Protein AF-A0A8S9LG56-F1 (afdb_monomer)

Foldseek 3Di:
DVVVVVVVVVVVVVVVVCVVVVVVVVQVVQFKDFAAAQKWWFKQFPVPGTDPDIHHGGIDGDRRVGIDIDIGGQDWDWDKDWDWDQDPVRDTDIDIDIDTDGDDD

Secondary structure (DSSP, 8-state):
-HHHHHHHHHHHHHHHHHHHHHHHHHHHHHHEEEE-TTEEEEEEETTTEE-SSPB-SEEEE--TTTEEEEEEE-S-EEEEEEEEEE-TTS-EEEEEEEEEE----

pLDDT: mean 88.68, std 7.64, range [53.16, 96.25]

Radius of gyration: 27.91 Å; Cα contacts (8 Å, |Δi|>4): 143; chains: 1; bounding box: 70×27×80 Å

Mean predicted aligned error: 8.51 Å

Sequence (105 aa):
MGSQQAAVSFLSNLAKAAFGLGTAATVLNTSLYTVDGGERAVIFDRFRGVMEQTVGEGTHFLIPILQKPHIFDIRTKPHTFSSISGTKDLQMVNLTLRVLSRPEV

Nearest PDB structures (foldseek):
  8rrh-assembly1_E  TM=9.143E-01  e=6.413E-09  Homo sapiens
  8rrh-assembly1_J  TM=8.865E-01  e=1.787E-07  Homo sapiens
  3poc-assembly1_B  TM=4.353E-01  e=9.715E-01  Blautia obeum ATCC 29174

Structure (mmCIF, N/CA/C/O backbone):
data_AF-A0A8S9LG56-F1
#
_entry.id   AF-A0A8S9LG56-F1
#
loop_
_atom_site.group_PDB
_atom_site.id
_atom_site.type_symbol
_atom_site.label_atom_id
_atom_site.label_alt_id
_atom_site.label_comp_id
_atom_site.label_asym_id
_atom_site.label_entity_id
_atom_site.label_seq_id
_atom_site.pdbx_PDB_ins_code
_atom_site.Cartn_x
_atom_site.Cartn_y
_atom_site.Cartn_z
_atom_site.occupancy
_atom_site.B_iso_or_equiv
_atom_site.auth_seq_id
_atom_site.auth_comp_id
_atom_site.auth_asym_id
_atom_site.auth_atom_id
_atom_site.pdbx_PDB_model_num
ATOM 1 N N . MET A 1 1 ? 40.186 17.722 -43.327 1.00 53.16 1 MET A N 1
ATOM 2 C CA . MET A 1 1 ? 38.732 17.947 -43.140 1.00 53.16 1 MET A CA 1
ATOM 3 C C . MET A 1 1 ? 37.928 16.656 -42.931 1.00 53.16 1 MET A C 1
ATOM 5 O O . MET A 1 1 ? 37.001 16.704 -42.143 1.00 53.16 1 MET A O 1
ATOM 9 N N . GLY A 1 2 ? 38.292 15.496 -43.503 1.00 61.00 2 GLY A N 1
ATOM 10 C CA . GLY A 1 2 ? 37.499 14.254 -43.362 1.00 61.00 2 GLY A CA 1
ATOM 11 C C . GLY A 1 2 ? 37.473 13.560 -41.983 1.00 61.00 2 GLY A C 1
ATOM 12 O O . GLY A 1 2 ? 36.510 12.861 -41.683 1.00 61.00 2 GLY A O 1
ATOM 13 N N . SER A 1 3 ? 38.469 13.768 -41.111 1.00 62.03 3 SER A N 1
ATOM 14 C CA . SER A 1 3 ? 38.502 13.138 -39.773 1.00 62.03 3 SER A CA 1
ATOM 15 C C . SER A 1 3 ? 37.464 13.714 -38.803 1.00 62.03 3 SER A C 1
ATOM 17 O O . SER A 1 3 ? 36.910 12.984 -37.985 1.00 62.03 3 SER A O 1
ATOM 19 N N . GLN A 1 4 ? 37.152 15.008 -38.923 1.00 62.94 4 GLN A N 1
ATOM 20 C CA . GLN A 1 4 ? 36.179 15.673 -38.054 1.00 62.94 4 GLN A CA 1
ATOM 21 C C . GLN A 1 4 ? 34.736 15.260 -38.3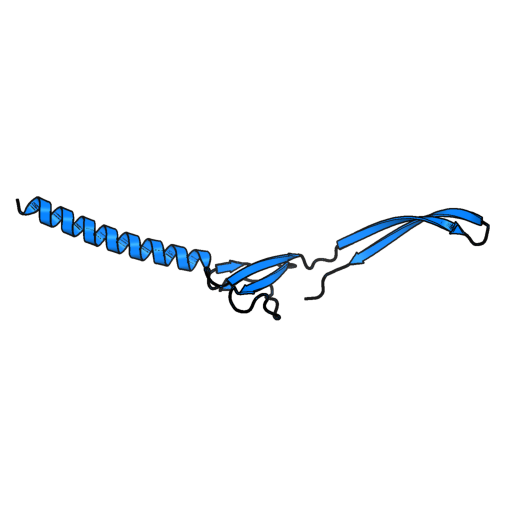92 1.00 62.94 4 GLN A C 1
ATOM 23 O O . GLN A 1 4 ? 33.949 15.011 -37.488 1.00 62.94 4 GLN A O 1
ATOM 28 N N . GLN A 1 5 ? 34.395 15.072 -39.672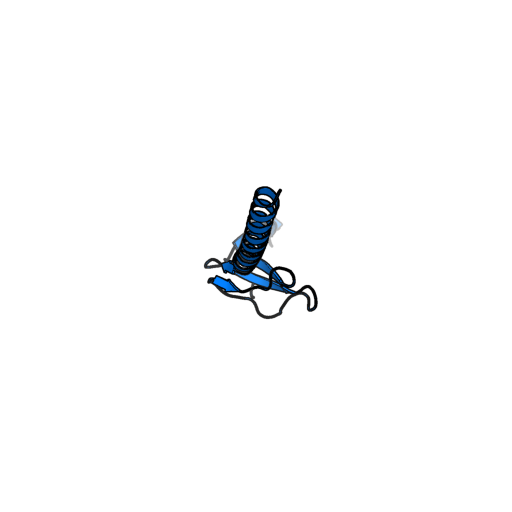 1.00 66.19 5 GLN A N 1
ATOM 29 C CA . GLN A 1 5 ? 33.069 14.575 -40.077 1.00 66.19 5 GLN A CA 1
ATOM 30 C C . GLN A 1 5 ? 32.811 13.115 -39.675 1.00 66.19 5 GLN A C 1
ATOM 32 O O . GLN A 1 5 ? 31.688 12.783 -39.287 1.00 66.19 5 GLN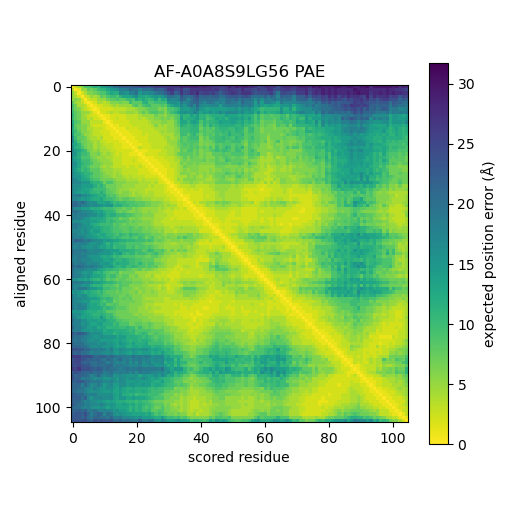 A O 1
ATOM 37 N N . ALA A 1 6 ? 33.832 12.253 -39.710 1.00 72.88 6 ALA A N 1
ATOM 38 C CA . ALA A 1 6 ? 33.717 10.870 -39.244 1.00 72.88 6 ALA A CA 1
ATOM 39 C C . ALA A 1 6 ? 33.492 10.797 -37.722 1.00 72.88 6 ALA A C 1
ATOM 41 O O . ALA A 1 6 ? 32.605 10.076 -37.266 1.00 72.88 6 ALA A O 1
ATOM 42 N N . ALA A 1 7 ? 34.222 11.606 -36.945 1.00 76.56 7 ALA A N 1
ATOM 43 C CA . ALA A 1 7 ? 34.042 11.704 -35.496 1.00 76.56 7 ALA A CA 1
ATOM 44 C C . ALA A 1 7 ? 32.650 12.239 -35.114 1.00 76.56 7 ALA A C 1
ATOM 46 O O . ALA A 1 7 ? 31.996 11.691 -34.229 1.00 76.56 7 ALA A O 1
ATOM 47 N N . VAL A 1 8 ? 32.154 13.259 -35.823 1.00 80.81 8 VAL A N 1
ATOM 48 C CA . VAL A 1 8 ? 30.814 13.831 -35.602 1.00 80.81 8 VAL A CA 1
ATOM 49 C C . VAL A 1 8 ? 29.707 12.830 -35.953 1.00 80.81 8 VAL A C 1
ATOM 51 O O . VAL A 1 8 ? 28.719 12.721 -35.228 1.00 80.81 8 VAL A O 1
ATOM 54 N N . SER A 1 9 ? 29.879 12.050 -37.022 1.00 80.88 9 SER A N 1
ATOM 55 C CA . SER A 1 9 ? 28.907 11.025 -37.431 1.00 80.88 9 SER A CA 1
ATOM 56 C C . SER A 1 9 ? 28.874 9.841 -36.458 1.00 80.88 9 SER A C 1
ATOM 58 O O . SER A 1 9 ? 27.798 9.347 -36.119 1.00 80.88 9 SER A O 1
ATOM 60 N N . PHE A 1 10 ? 30.039 9.426 -35.950 1.00 85.62 10 PHE A N 1
ATOM 61 C CA . PHE A 1 10 ? 30.148 8.407 -34.906 1.00 85.62 10 PHE A CA 1
ATOM 62 C C . PHE A 1 10 ? 29.485 8.863 -33.601 1.00 85.62 10 PHE A C 1
ATOM 64 O O . PHE A 1 10 ? 28.661 8.139 -33.045 1.00 85.62 10 PHE A O 1
ATOM 71 N N . LEU A 1 11 ? 29.764 10.094 -33.160 1.00 88.00 11 LEU A N 1
ATOM 72 C CA . LEU A 1 11 ? 29.119 10.691 -31.989 1.00 88.00 11 LEU A CA 1
ATOM 73 C C . LEU A 1 11 ? 27.602 10.826 -32.170 1.00 88.00 11 LEU A C 1
ATOM 75 O O . LEU A 1 11 ? 26.860 10.543 -31.237 1.00 88.00 11 LEU A O 1
ATOM 79 N N . SER A 1 12 ? 27.121 11.200 -33.360 1.00 89.56 12 SER A N 1
ATOM 80 C CA . SER A 1 12 ? 25.682 11.296 -33.641 1.00 89.56 12 SER A CA 1
ATOM 81 C C . SER A 1 12 ? 24.983 9.934 -33.574 1.00 89.56 12 SER A C 1
ATOM 83 O O . SER A 1 12 ? 23.911 9.819 -32.981 1.00 89.56 12 SER A O 1
ATOM 85 N N . ASN A 1 13 ? 25.592 8.884 -34.129 1.00 89.38 13 ASN A N 1
ATOM 86 C CA . ASN A 1 13 ? 25.039 7.530 -34.064 1.00 89.38 13 ASN A CA 1
ATOM 87 C C . ASN A 1 13 ? 25.079 6.962 -32.640 1.00 89.38 13 ASN A C 1
ATOM 89 O O . ASN A 1 13 ? 24.104 6.352 -32.204 1.00 89.38 13 ASN A O 1
ATOM 93 N N . LEU A 1 14 ? 26.156 7.222 -31.894 1.00 90.62 14 LEU A N 1
ATOM 94 C CA . LEU A 1 14 ? 26.255 6.859 -30.482 1.00 90.62 14 LEU A CA 1
ATOM 95 C C . LEU A 1 14 ? 25.216 7.607 -29.637 1.00 90.62 14 LEU A C 1
ATOM 97 O O . LEU A 1 14 ? 24.564 6.994 -28.801 1.00 90.62 14 LEU A O 1
ATOM 101 N N . ALA A 1 15 ? 25.001 8.899 -29.894 1.00 89.75 15 ALA A N 1
ATOM 102 C CA . ALA A 1 15 ? 23.978 9.694 -29.221 1.00 89.75 15 ALA A CA 1
ATOM 103 C C . ALA A 1 15 ? 22.563 9.173 -29.514 1.00 89.75 15 ALA A C 1
ATOM 105 O O . ALA A 1 15 ? 21.757 9.047 -28.596 1.00 89.75 15 ALA A O 1
ATOM 106 N N . LYS A 1 16 ? 22.263 8.805 -30.767 1.00 90.31 16 LYS A N 1
ATOM 107 C CA . LYS A 1 16 ? 20.981 8.181 -31.138 1.00 90.31 16 LYS A CA 1
ATOM 108 C C . LYS A 1 16 ? 20.783 6.829 -30.452 1.00 90.31 16 LYS A C 1
ATOM 110 O O . LYS A 1 16 ? 19.699 6.570 -29.936 1.00 90.31 16 LYS A O 1
ATOM 115 N N . ALA A 1 17 ? 21.819 5.991 -30.412 1.00 92.00 17 ALA A N 1
ATOM 116 C CA . ALA A 1 17 ? 21.770 4.701 -29.730 1.00 92.00 17 ALA A CA 1
ATOM 117 C C . ALA A 1 17 ? 21.580 4.866 -28.213 1.00 92.00 17 ALA A C 1
ATOM 119 O O . ALA A 1 17 ? 20.716 4.219 -27.626 1.00 92.00 17 ALA A O 1
ATOM 120 N N . ALA A 1 18 ? 22.327 5.782 -27.590 1.00 91.81 18 ALA A N 1
ATOM 121 C CA . ALA A 1 18 ? 22.210 6.095 -26.170 1.00 91.81 18 ALA A CA 1
ATOM 122 C C . ALA A 1 18 ? 20.823 6.652 -25.822 1.00 91.81 18 ALA A C 1
ATOM 124 O O . ALA A 1 18 ? 20.233 6.253 -24.822 1.00 91.81 18 ALA A O 1
ATOM 125 N N . PHE A 1 19 ? 20.265 7.520 -26.669 1.00 93.19 19 PHE A N 1
ATOM 126 C CA . PHE A 1 19 ? 18.919 8.055 -26.485 1.00 93.19 19 PHE A CA 1
ATOM 127 C C . PHE A 1 19 ? 17.839 6.973 -26.637 1.00 93.19 19 PHE A C 1
ATOM 129 O O . PHE A 1 19 ? 16.929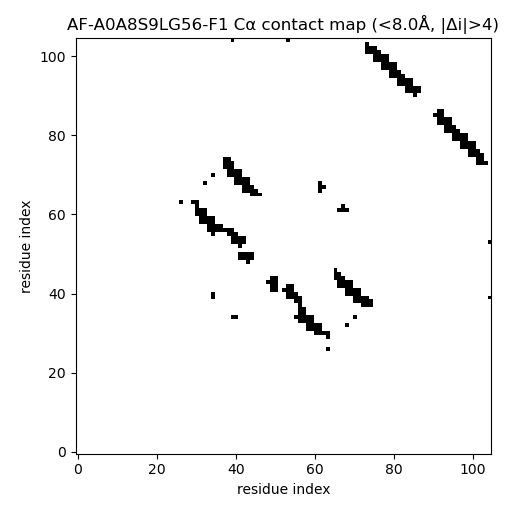 6.885 -25.813 1.00 93.19 19 PHE A O 1
ATOM 136 N N . GLY A 1 20 ? 17.952 6.106 -27.648 1.00 92.88 20 GLY A N 1
ATOM 137 C CA . GLY A 1 20 ? 17.032 4.981 -27.842 1.00 92.88 20 GLY A CA 1
ATOM 138 C C . GLY A 1 20 ? 17.051 3.996 -26.669 1.00 92.88 20 GLY A C 1
ATOM 139 O O . GLY A 1 20 ? 16.002 3.609 -26.162 1.00 92.88 20 GLY A O 1
ATOM 140 N N . LEU A 1 21 ? 18.241 3.646 -26.176 1.00 92.44 21 LEU A N 1
ATOM 141 C CA . LEU A 1 21 ? 18.385 2.772 -25.010 1.00 92.44 21 LEU A CA 1
ATOM 142 C C . LEU A 1 21 ? 17.900 3.439 -23.719 1.00 92.44 21 LEU A C 1
ATOM 144 O O . LEU A 1 21 ? 17.203 2.805 -22.932 1.00 92.44 21 LEU A O 1
ATOM 148 N N . GLY A 1 22 ? 18.220 4.719 -23.513 1.00 91.81 22 GLY A N 1
ATOM 149 C CA . GLY A 1 22 ? 17.793 5.471 -22.333 1.00 91.81 22 GLY A CA 1
ATOM 150 C C . GLY A 1 22 ? 16.273 5.615 -22.248 1.00 91.81 22 GLY A C 1
ATOM 151 O O . GLY A 1 22 ? 15.681 5.382 -21.193 1.00 91.81 22 GLY A O 1
ATOM 152 N N . THR A 1 23 ? 15.620 5.932 -23.369 1.00 90.00 23 THR A N 1
ATOM 153 C CA . THR A 1 23 ? 14.153 6.026 -23.437 1.00 90.00 23 THR A CA 1
ATOM 154 C C . THR A 1 23 ? 13.485 4.673 -23.199 1.00 90.00 23 THR A C 1
ATOM 156 O O . THR A 1 23 ? 12.590 4.588 -22.359 1.00 90.00 23 THR A O 1
ATOM 159 N N . ALA A 1 24 ? 13.955 3.602 -23.844 1.00 87.38 24 ALA A N 1
ATOM 160 C CA . ALA A 1 24 ? 13.423 2.257 -23.632 1.00 87.38 24 ALA A CA 1
ATOM 161 C C . ALA A 1 24 ? 13.578 1.791 -22.173 1.00 87.38 24 ALA A C 1
ATOM 163 O O . ALA A 1 24 ? 12.611 1.325 -21.570 1.00 87.38 24 ALA A O 1
ATOM 164 N N . ALA A 1 25 ? 14.757 1.981 -21.572 1.00 88.12 25 ALA A N 1
ATOM 165 C CA . ALA A 1 25 ? 15.006 1.623 -20.176 1.00 88.12 25 ALA A CA 1
ATOM 166 C C . ALA A 1 25 ? 14.084 2.382 -19.206 1.00 88.12 25 ALA A C 1
ATOM 168 O O . ALA A 1 25 ? 13.564 1.800 -18.256 1.00 88.12 25 ALA A O 1
ATOM 169 N N . THR A 1 26 ? 13.827 3.664 -19.477 1.00 86.62 26 THR A N 1
ATOM 170 C CA . THR A 1 26 ? 12.946 4.497 -18.645 1.00 86.62 26 THR A CA 1
ATOM 171 C C . THR A 1 26 ? 11.490 4.033 -18.733 1.00 86.62 26 THR A C 1
ATOM 173 O O . THR A 1 26 ? 10.799 3.944 -17.718 1.00 86.62 26 THR A O 1
ATOM 176 N N . VAL A 1 27 ? 11.015 3.683 -19.931 1.00 87.75 27 VAL A N 1
ATOM 177 C CA . VAL A 1 27 ? 9.648 3.171 -20.131 1.00 87.75 27 VAL A CA 1
ATOM 178 C C . VAL A 1 27 ? 9.461 1.813 -19.449 1.00 87.75 27 VAL A C 1
ATOM 180 O O . VAL A 1 27 ? 8.442 1.583 -18.798 1.00 87.75 27 VAL A O 1
ATOM 183 N N . LEU A 1 28 ? 10.452 0.924 -19.532 1.00 87.12 28 LEU A N 1
ATOM 184 C CA . LEU A 1 28 ? 10.407 -0.370 -18.845 1.00 87.12 28 LEU A CA 1
ATOM 185 C C . LEU A 1 28 ? 10.431 -0.221 -17.320 1.00 87.12 28 LEU A C 1
ATOM 187 O O . LEU A 1 28 ? 9.702 -0.916 -16.623 1.00 87.12 28 LEU A O 1
ATOM 191 N N . ASN A 1 29 ? 11.226 0.708 -16.790 1.00 84.94 29 ASN A N 1
ATOM 192 C CA . ASN A 1 29 ? 11.282 0.928 -15.348 1.00 84.94 29 ASN A CA 1
ATOM 193 C C . ASN A 1 29 ? 9.978 1.526 -14.797 1.00 84.94 29 ASN A C 1
ATOM 195 O O . ASN A 1 29 ? 9.490 1.089 -13.763 1.00 84.94 29 ASN A O 1
ATOM 199 N N . THR A 1 30 ? 9.385 2.481 -15.513 1.00 85.75 30 THR A N 1
ATOM 200 C CA . THR A 1 30 ? 8.153 3.162 -15.076 1.00 85.75 30 THR A CA 1
ATOM 201 C C . THR A 1 30 ? 6.882 2.336 -15.269 1.00 85.75 30 THR A C 1
ATOM 203 O O . THR A 1 30 ? 5.845 2.673 -14.703 1.00 85.75 30 THR A O 1
ATOM 206 N N . SER A 1 31 ? 6.944 1.266 -16.062 1.00 87.31 31 SER A N 1
ATOM 207 C CA . SER A 1 31 ? 5.808 0.371 -16.300 1.00 87.31 31 SER A CA 1
ATOM 208 C C . SER A 1 31 ? 5.683 -0.752 -15.273 1.00 87.31 31 SER A C 1
ATOM 210 O O . SER A 1 31 ? 4.638 -1.393 -15.210 1.00 87.31 31 SER A O 1
ATOM 212 N N . LEU A 1 32 ? 6.699 -0.980 -14.441 1.00 89.94 32 LEU A N 1
ATOM 213 C CA . LEU A 1 32 ? 6.657 -1.987 -13.385 1.00 89.94 32 LEU A CA 1
A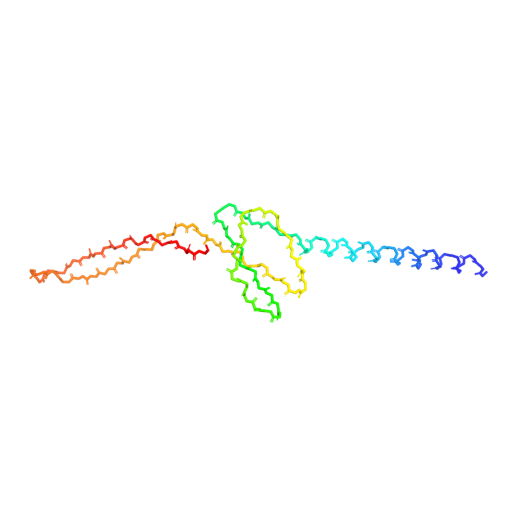TOM 214 C C . LEU A 1 32 ? 6.334 -1.343 -12.039 1.00 89.94 32 LEU A C 1
ATOM 216 O O . LEU A 1 32 ? 6.955 -0.363 -11.634 1.00 89.94 32 LEU A O 1
ATOM 220 N N . TYR A 1 33 ? 5.382 -1.935 -11.324 1.00 89.88 33 TYR A N 1
ATOM 221 C CA . TYR A 1 33 ? 5.070 -1.583 -9.944 1.00 89.88 33 TYR A CA 1
ATOM 222 C C . TYR A 1 33 ? 4.826 -2.848 -9.130 1.00 89.88 33 TYR A C 1
ATOM 224 O O . TYR A 1 33 ? 4.381 -3.863 -9.662 1.00 89.88 33 TYR A O 1
ATOM 232 N N . THR A 1 34 ? 5.109 -2.785 -7.836 1.00 90.25 34 THR A N 1
ATOM 233 C CA . THR A 1 34 ? 4.892 -3.900 -6.913 1.00 90.25 34 THR A CA 1
ATOM 234 C C . THR A 1 34 ? 3.850 -3.498 -5.885 1.00 90.25 34 THR A C 1
ATOM 236 O O . THR A 1 34 ? 3.832 -2.354 -5.433 1.00 90.25 34 THR A O 1
ATOM 239 N N . VAL A 1 35 ? 2.964 -4.435 -5.563 1.00 92.94 35 VAL A N 1
ATOM 240 C CA . VAL A 1 35 ? 1.968 -4.313 -4.500 1.00 92.94 35 VAL A CA 1
ATOM 241 C C . VAL A 1 35 ? 2.384 -5.239 -3.371 1.00 92.94 35 VAL A C 1
ATOM 243 O O . VAL A 1 35 ? 2.548 -6.444 -3.591 1.00 92.94 35 VAL A O 1
ATOM 246 N N . ASP A 1 36 ? 2.565 -4.673 -2.184 1.00 91.88 36 ASP A N 1
ATOM 247 C CA . ASP A 1 36 ? 2.982 -5.427 -1.012 1.00 91.88 36 ASP A CA 1
ATOM 248 C C . ASP A 1 36 ? 1.815 -6.214 -0.398 1.00 91.88 36 ASP A C 1
ATOM 250 O O . ASP A 1 36 ? 0.632 -5.905 -0.575 1.00 91.88 36 ASP A O 1
ATOM 254 N N . GLY A 1 37 ? 2.153 -7.258 0.359 1.00 89.31 37 GLY A N 1
ATOM 255 C CA . GLY A 1 37 ? 1.170 -8.079 1.060 1.00 89.31 37 GLY A CA 1
ATOM 256 C C . GLY A 1 37 ? 0.366 -7.264 2.081 1.00 89.31 37 GLY A C 1
ATOM 257 O O . GLY A 1 37 ? 0.914 -6.576 2.951 1.00 89.31 37 GLY A O 1
ATOM 258 N N . GLY A 1 38 ? -0.961 -7.367 2.006 1.00 88.69 38 GLY A N 1
ATOM 259 C CA . GLY A 1 38 ? -1.882 -6.574 2.827 1.00 88.69 38 GLY A CA 1
ATOM 260 C C . GLY A 1 38 ? -2.189 -5.185 2.263 1.00 88.69 38 GLY A C 1
ATOM 261 O O . GLY A 1 38 ? -2.856 -4.401 2.937 1.00 88.69 38 GLY A O 1
ATOM 262 N N . GLU A 1 39 ? -1.755 -4.898 1.039 1.00 91.94 39 GLU A N 1
ATOM 263 C CA . GLU A 1 39 ? -2.176 -3.742 0.257 1.00 91.94 39 GLU A CA 1
ATOM 264 C C . GLU A 1 39 ? -2.913 -4.197 -1.010 1.00 91.94 39 GLU A C 1
ATOM 266 O O . GLU A 1 39 ? -2.815 -5.347 -1.442 1.00 91.94 39 GLU A O 1
ATOM 271 N N . ARG A 1 40 ? -3.686 -3.292 -1.608 1.00 91.31 40 ARG A N 1
ATOM 272 C CA . ARG A 1 40 ? -4.243 -3.462 -2.951 1.00 91.31 40 ARG A CA 1
ATOM 273 C C . ARG A 1 40 ? -4.039 -2.214 -3.778 1.00 91.31 40 ARG A C 1
ATOM 275 O O . ARG A 1 40 ? -4.174 -1.100 -3.277 1.00 91.31 40 ARG A O 1
ATOM 282 N N . ALA A 1 41 ? -3.762 -2.404 -5.061 1.00 92.62 41 ALA A N 1
ATOM 283 C CA . ALA A 1 41 ? -3.659 -1.302 -6.000 1.00 92.62 41 ALA A CA 1
ATOM 284 C C . ALA A 1 41 ? -4.989 -1.077 -6.722 1.00 92.62 41 ALA A C 1
ATOM 286 O O . ALA A 1 41 ? -5.525 -1.965 -7.384 1.00 92.62 41 ALA A O 1
ATOM 287 N N . VAL A 1 42 ? -5.490 0.149 -6.635 1.00 91.56 42 VAL A N 1
ATOM 288 C CA . VAL A 1 42 ? -6.565 0.668 -7.479 1.00 91.56 42 VAL A CA 1
ATOM 289 C C . VAL A 1 42 ? -5.906 1.423 -8.621 1.00 91.56 42 VAL A C 1
ATOM 291 O O . VAL A 1 42 ? -5.125 2.346 -8.391 1.00 91.56 42 VAL A O 1
ATOM 294 N N . ILE A 1 43 ? -6.182 1.039 -9.862 1.00 91.56 43 ILE A N 1
ATOM 295 C CA . ILE A 1 43 ? -5.559 1.690 -11.013 1.00 91.56 43 ILE A CA 1
ATOM 296 C C . ILE A 1 43 ? -6.492 2.771 -11.555 1.00 91.56 43 ILE A C 1
ATOM 298 O O . ILE A 1 43 ? -7.664 2.525 -11.843 1.00 91.56 43 ILE A O 1
ATOM 302 N N . PHE A 1 44 ? -5.937 3.963 -11.742 1.00 92.00 44 PHE A N 1
ATOM 303 C CA . PHE A 1 44 ? -6.585 5.063 -12.437 1.00 92.00 44 PHE A CA 1
ATOM 304 C C . PHE A 1 44 ? -6.095 5.141 -13.883 1.00 92.00 44 PHE A C 1
ATOM 306 O O . PHE A 1 44 ? -4.902 5.312 -14.121 1.00 92.00 44 PHE A O 1
ATOM 313 N N . ASP A 1 45 ? -7.008 5.044 -14.841 1.00 92.31 45 ASP A N 1
ATOM 314 C CA . ASP A 1 45 ? -6.781 5.272 -16.265 1.00 92.31 45 ASP A CA 1
ATOM 315 C C . ASP A 1 45 ? -7.210 6.705 -16.631 1.00 92.31 45 ASP A C 1
ATOM 317 O O . ASP A 1 45 ? -8.302 7.149 -16.273 1.00 92.31 45 ASP A O 1
ATOM 321 N N . ARG A 1 46 ? -6.381 7.447 -17.373 1.00 89.56 46 ARG A N 1
ATOM 322 C CA . ARG A 1 46 ? -6.713 8.817 -17.799 1.00 89.56 46 ARG A CA 1
ATOM 323 C C . ARG A 1 46 ? -7.925 8.905 -18.728 1.00 89.56 46 ARG A C 1
ATOM 325 O O . ARG A 1 46 ? -8.529 9.972 -18.774 1.00 89.56 46 ARG A O 1
ATOM 332 N N . PHE A 1 47 ? -8.288 7.840 -19.451 1.00 90.25 47 PHE A N 1
ATOM 333 C CA . PHE A 1 47 ? -9.480 7.842 -20.313 1.00 90.25 47 PHE A CA 1
ATOM 334 C C . PHE A 1 47 ? -10.730 7.301 -19.619 1.00 90.25 47 PHE A C 1
ATOM 336 O O . PHE A 1 47 ? -11.813 7.850 -19.798 1.00 90.25 47 PHE A O 1
ATOM 343 N N . ARG A 1 48 ? -10.595 6.205 -18.866 1.00 86.94 48 ARG A N 1
ATOM 344 C CA . ARG A 1 48 ? -11.732 5.480 -18.266 1.00 86.94 48 ARG A CA 1
ATOM 345 C C . ARG A 1 48 ? -11.987 5.838 -16.802 1.00 86.94 48 ARG A C 1
ATOM 347 O O . ARG A 1 48 ? -13.027 5.470 -16.269 1.00 86.94 48 ARG A O 1
ATOM 354 N N . GLY A 1 49 ? -11.074 6.564 -16.164 1.00 89.94 49 GLY A N 1
ATOM 355 C CA . GLY A 1 49 ? -11.138 6.869 -14.741 1.00 89.94 49 GLY A CA 1
ATOM 356 C C . GLY A 1 49 ? -10.669 5.695 -13.881 1.00 89.94 49 GLY A C 1
ATOM 357 O O . GLY A 1 49 ? -9.729 4.984 -14.230 1.00 89.94 49 GLY A O 1
ATOM 358 N N . VAL A 1 50 ? -11.296 5.509 -12.722 1.00 89.31 50 VAL A N 1
ATOM 359 C CA . VAL A 1 50 ? -10.947 4.434 -11.781 1.00 89.31 50 VAL A CA 1
ATOM 360 C C . VAL A 1 50 ? -11.425 3.091 -12.331 1.00 89.31 50 VAL A C 1
ATOM 362 O O . VAL A 1 50 ? -12.599 2.942 -12.657 1.00 89.31 50 VAL A O 1
ATOM 365 N N . MET A 1 51 ? -10.526 2.112 -12.433 1.00 87.44 51 MET A N 1
ATOM 366 C CA . MET A 1 51 ? -10.903 0.752 -12.820 1.00 87.44 51 MET A CA 1
ATOM 367 C C . MET A 1 51 ? -11.611 0.033 -11.666 1.00 87.44 51 MET A C 1
ATOM 369 O O . MET A 1 51 ? -11.190 0.145 -10.517 1.00 87.44 51 MET A O 1
ATOM 373 N N . GLU A 1 52 ? -12.671 -0.720 -11.977 1.00 84.38 52 GLU A N 1
ATOM 374 C CA . GLU A 1 52 ? -13.462 -1.437 -10.962 1.00 84.38 52 GLU A CA 1
ATOM 375 C C . GLU A 1 52 ? -12.720 -2.631 -10.354 1.00 84.38 52 GLU A C 1
ATOM 377 O O . GLU A 1 52 ? -12.942 -2.979 -9.199 1.00 84.38 52 GLU A O 1
ATOM 382 N N . GLN A 1 53 ? -11.830 -3.264 -11.120 1.00 86.31 53 GLN A N 1
ATOM 383 C CA . GLN A 1 53 ? -11.046 -4.389 -10.624 1.00 86.31 53 GLN A CA 1
ATOM 384 C C . GLN A 1 53 ? -9.810 -3.894 -9.880 1.00 86.31 53 GLN A C 1
ATOM 386 O O . GLN A 1 53 ? -8.972 -3.180 -10.439 1.00 86.31 53 GLN A O 1
ATOM 391 N N . THR A 1 54 ? -9.689 -4.312 -8.621 1.00 87.56 54 THR A N 1
ATOM 392 C CA . THR A 1 54 ? -8.503 -4.058 -7.808 1.00 87.56 54 THR A CA 1
ATOM 393 C C . THR A 1 54 ? -7.440 -5.120 -8.055 1.00 87.56 54 THR A C 1
ATOM 395 O O . THR A 1 54 ? -7.730 -6.301 -8.245 1.00 87.56 54 THR A O 1
ATOM 398 N N . VAL A 1 55 ? -6.185 -4.683 -8.085 1.00 89.62 55 VAL A N 1
ATOM 399 C CA . VAL A 1 55 ? -5.037 -5.551 -8.321 1.00 89.62 55 VAL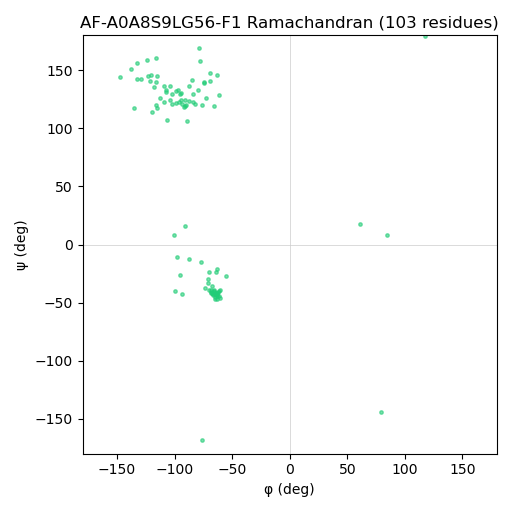 A CA 1
ATOM 400 C C . VAL A 1 55 ? -4.453 -5.985 -6.981 1.00 89.62 55 VAL A C 1
ATOM 402 O O . VAL A 1 55 ? -4.255 -5.163 -6.081 1.00 89.62 55 VAL A O 1
ATOM 405 N N . GLY A 1 56 ? -4.234 -7.293 -6.852 1.00 88.75 56 GLY A N 1
ATOM 406 C CA . GLY A 1 56 ? -3.691 -7.918 -5.652 1.00 88.75 56 GLY A CA 1
ATOM 407 C C . GLY A 1 56 ? -2.183 -7.727 -5.492 1.00 88.75 56 GLY A C 1
ATOM 408 O O . GLY A 1 56 ? -1.548 -6.935 -6.182 1.00 88.75 56 GLY A O 1
ATOM 409 N N . GLU A 1 57 ? -1.629 -8.483 -4.556 1.00 89.75 57 GLU A N 1
ATOM 410 C CA . GLU A 1 57 ? -0.203 -8.541 -4.235 1.00 89.75 57 GLU A CA 1
ATOM 411 C C . GLU A 1 57 ? 0.655 -9.057 -5.405 1.00 89.75 57 GLU A C 1
ATOM 413 O O . GLU A 1 57 ? 0.228 -9.909 -6.187 1.00 89.75 57 GLU A O 1
ATOM 418 N N . GLY A 1 58 ? 1.877 -8.531 -5.527 1.00 90.50 58 GLY A N 1
ATOM 419 C CA . GLY A 1 58 ? 2.849 -8.920 -6.553 1.00 90.50 58 GLY A CA 1
ATOM 420 C C . GLY A 1 58 ? 3.251 -7.800 -7.515 1.00 90.50 58 GLY A C 1
ATOM 421 O O . GLY A 1 58 ? 2.800 -6.655 -7.416 1.00 90.50 58 GLY A O 1
ATOM 422 N N . THR A 1 59 ? 4.140 -8.131 -8.453 1.00 91.25 59 THR A N 1
ATOM 423 C CA . THR A 1 59 ? 4.628 -7.197 -9.475 1.00 91.25 59 THR A CA 1
ATOM 424 C C . THR A 1 59 ? 3.710 -7.205 -10.687 1.00 91.25 59 THR A C 1
ATOM 426 O O . THR A 1 59 ? 3.490 -8.238 -11.316 1.00 91.25 59 THR A O 1
ATOM 429 N N . HIS A 1 60 ? 3.205 -6.029 -11.028 1.00 90.19 60 HIS A N 1
ATOM 430 C CA . HIS A 1 60 ? 2.232 -5.818 -12.082 1.00 90.19 60 HIS A CA 1
ATOM 431 C C . HIS A 1 60 ? 2.757 -4.808 -13.102 1.00 90.19 60 HIS A C 1
ATOM 433 O O . HIS A 1 60 ? 3.661 -4.013 -12.828 1.00 90.19 60 HIS A O 1
ATOM 439 N N . PHE A 1 61 ? 2.186 -4.866 -14.303 1.00 89.81 61 PHE A N 1
ATOM 440 C CA . PHE A 1 61 ? 2.546 -3.991 -15.409 1.00 89.81 61 PHE A CA 1
ATOM 441 C C . PHE A 1 61 ? 1.483 -2.910 -15.599 1.00 89.81 61 PHE A C 1
ATOM 443 O O . PHE A 1 61 ? 0.288 -3.203 -15.586 1.00 89.81 61 PHE A O 1
ATOM 450 N N . LEU A 1 62 ? 1.918 -1.671 -15.806 1.00 90.06 62 LEU A N 1
ATOM 451 C CA . LEU A 1 62 ? 1.063 -0.525 -16.087 1.00 90.06 62 LEU A CA 1
ATOM 452 C C . LEU A 1 62 ? 1.598 0.278 -17.275 1.00 90.06 62 LEU A C 1
ATOM 454 O O . LEU A 1 62 ? 2.790 0.265 -17.576 1.00 90.06 62 LEU A O 1
ATOM 458 N N . ILE A 1 63 ? 0.719 1.021 -17.944 1.00 88.94 63 ILE A N 1
ATOM 459 C CA . ILE A 1 63 ? 1.119 1.934 -19.023 1.00 88.94 63 ILE A CA 1
ATOM 460 C C . ILE A 1 63 ? 1.445 3.312 -18.411 1.00 88.94 63 ILE A C 1
ATOM 462 O O . ILE A 1 63 ? 0.511 4.036 -18.070 1.00 88.94 63 ILE A O 1
ATOM 466 N N . PRO A 1 64 ? 2.720 3.738 -18.307 1.00 83.19 64 PRO A N 1
ATOM 467 C CA . PRO A 1 64 ? 3.164 4.820 -17.408 1.00 83.19 64 PRO A CA 1
ATOM 468 C C . PRO A 1 64 ? 2.577 6.217 -17.675 1.00 83.19 64 PRO A C 1
ATOM 470 O O . PRO A 1 64 ? 2.565 7.067 -16.790 1.00 83.19 64 PRO A O 1
ATOM 473 N N . ILE A 1 65 ? 2.081 6.485 -18.886 1.00 84.81 65 ILE A N 1
ATOM 474 C CA . ILE A 1 65 ? 1.471 7.780 -19.256 1.00 84.81 65 ILE A CA 1
ATOM 475 C C . ILE A 1 65 ? -0.057 7.757 -19.114 1.00 84.81 65 ILE A C 1
ATOM 477 O O . ILE A 1 65 ? -0.698 8.807 -18.959 1.00 84.81 65 ILE A O 1
ATOM 481 N N . LEU A 1 66 ? -0.645 6.568 -19.224 1.00 89.19 66 LEU A N 1
ATOM 482 C CA . LEU A 1 66 ? -2.086 6.384 -19.287 1.00 89.19 66 LEU A CA 1
ATOM 483 C C . LEU A 1 66 ? -2.663 5.966 -17.938 1.00 89.19 66 LEU A C 1
ATOM 485 O O . LEU A 1 66 ? -3.730 6.436 -17.560 1.00 89.19 66 LEU A O 1
ATOM 489 N N . GLN A 1 67 ? -1.953 5.102 -17.226 1.00 90.62 67 GLN A N 1
ATOM 490 C CA . GLN A 1 67 ? -2.400 4.473 -15.999 1.00 90.62 67 GLN A CA 1
ATOM 491 C C . GLN A 1 67 ? -1.536 4.923 -14.827 1.00 90.62 67 GLN A C 1
ATOM 493 O O . GLN A 1 67 ? -0.334 5.137 -14.966 1.00 90.62 67 GLN A O 1
ATOM 498 N N . LYS A 1 68 ? -2.151 5.054 -13.655 1.00 90.50 68 LYS A N 1
ATOM 499 C CA . LYS A 1 68 ? -1.468 5.370 -12.405 1.00 90.50 68 LYS A CA 1
ATOM 500 C C . LYS A 1 68 ? -1.993 4.454 -11.296 1.00 90.50 68 LYS A C 1
ATOM 502 O O . LYS A 1 68 ? -3.183 4.532 -10.988 1.00 90.50 68 LYS A O 1
ATOM 507 N N . PRO A 1 69 ? -1.151 3.603 -10.684 1.00 91.31 69 PRO A N 1
ATOM 508 C CA . PRO A 1 69 ? -1.569 2.781 -9.556 1.00 91.31 69 PRO A CA 1
ATOM 509 C C . PRO A 1 69 ? -1.692 3.652 -8.302 1.00 91.31 69 PRO A C 1
ATOM 511 O O . PRO A 1 69 ? -0.887 4.557 -8.073 1.00 91.31 69 PRO A O 1
ATOM 514 N N . HIS A 1 70 ? -2.722 3.420 -7.498 1.00 91.62 70 HIS A N 1
ATOM 515 C CA . HIS A 1 70 ? -2.888 3.981 -6.158 1.00 91.62 70 HIS A CA 1
ATOM 516 C C . HIS A 1 70 ? -2.964 2.819 -5.185 1.00 91.62 70 HIS A C 1
ATOM 518 O O . HIS A 1 70 ? -3.883 2.007 -5.251 1.00 91.62 70 HIS A O 1
ATOM 524 N N . ILE A 1 71 ? -1.959 2.717 -4.325 1.00 92.06 71 ILE A N 1
ATOM 525 C CA . ILE A 1 71 ? -1.814 1.599 -3.404 1.00 92.06 71 ILE A CA 1
ATOM 526 C C . ILE A 1 71 ? -2.518 1.961 -2.098 1.00 92.06 71 ILE A C 1
ATOM 528 O O . ILE A 1 71 ? -2.254 3.012 -1.510 1.00 92.06 71 ILE A O 1
ATOM 532 N N . PHE A 1 72 ? -3.444 1.106 -1.680 1.00 91.50 72 PHE A N 1
ATOM 533 C CA . PHE A 1 72 ? -4.234 1.260 -0.471 1.00 91.50 72 PHE A CA 1
ATOM 534 C C . PHE A 1 72 ? -3.957 0.114 0.491 1.00 91.50 72 PHE A C 1
ATOM 536 O O . PHE A 1 72 ? -3.960 -1.055 0.114 1.00 91.50 72 PHE A O 1
ATOM 543 N N . ASP A 1 73 ? -3.791 0.464 1.759 1.00 91.06 73 ASP A N 1
ATOM 544 C CA . ASP A 1 73 ? -3.677 -0.500 2.844 1.00 91.06 73 ASP A CA 1
ATOM 545 C C . ASP A 1 73 ? -5.058 -1.082 3.180 1.00 91.06 73 ASP A C 1
ATOM 547 O O . ASP A 1 73 ? -5.980 -0.349 3.555 1.00 91.06 73 ASP A O 1
ATOM 551 N N . ILE A 1 74 ? -5.187 -2.405 3.052 1.00 91.75 74 ILE A N 1
ATOM 552 C CA . ILE A 1 74 ? -6.429 -3.145 3.316 1.00 91.75 74 ILE A CA 1
ATOM 553 C C . ILE A 1 74 ? -6.433 -3.836 4.683 1.00 91.75 74 ILE A C 1
ATOM 555 O O . ILE A 1 74 ? -7.338 -4.618 4.991 1.00 91.75 74 ILE A O 1
ATOM 559 N N . ARG A 1 75 ? -5.430 -3.569 5.525 1.00 91.56 75 ARG A N 1
ATOM 560 C CA . ARG A 1 75 ? -5.338 -4.145 6.867 1.00 91.56 75 ARG A CA 1
ATOM 561 C C . ARG A 1 75 ? -6.419 -3.570 7.774 1.00 91.56 75 ARG A C 1
ATOM 563 O O . ARG A 1 75 ? -6.804 -2.404 7.686 1.00 91.56 75 ARG A O 1
ATOM 570 N N . THR A 1 76 ? -6.884 -4.400 8.700 1.00 92.44 76 THR A N 1
ATOM 571 C CA . THR A 1 76 ? -7.855 -3.992 9.715 1.00 92.44 76 THR A CA 1
ATOM 572 C C . THR A 1 76 ? -7.236 -2.958 10.649 1.00 92.44 76 THR A C 1
ATOM 574 O O . THR A 1 76 ? -6.267 -3.252 11.352 1.00 92.44 76 THR A O 1
ATOM 577 N N . LYS A 1 77 ? -7.821 -1.760 10.696 1.00 92.25 77 LYS A N 1
ATOM 578 C CA . LYS A 1 77 ? -7.389 -0.665 11.570 1.00 92.25 77 LYS A CA 1
ATOM 579 C C . LYS A 1 77 ? -8.389 -0.467 12.712 1.00 92.25 77 LYS A C 1
ATOM 581 O O . LYS A 1 77 ? -9.599 -0.457 12.470 1.00 92.25 77 LYS A O 1
ATOM 586 N N . PRO A 1 78 ? -7.918 -0.342 13.967 1.00 94.81 78 PRO A N 1
ATOM 587 C CA . PRO A 1 78 ? -8.775 0.009 15.085 1.00 94.81 78 PRO A CA 1
ATOM 588 C C . PRO A 1 78 ? -9.037 1.518 15.125 1.00 94.81 78 PRO A C 1
ATOM 590 O O . PRO A 1 78 ? -8.106 2.318 15.096 1.00 94.81 78 PRO A O 1
ATOM 593 N N . HIS A 1 79 ? -10.297 1.896 15.297 1.00 93.50 79 HIS A N 1
ATOM 594 C CA . HIS A 1 79 ? -10.730 3.251 15.613 1.00 93.50 79 HIS A CA 1
ATOM 595 C C . HIS A 1 79 ? -11.399 3.254 16.984 1.00 93.50 79 HIS A C 1
ATOM 597 O O . HIS A 1 79 ? -12.371 2.536 17.223 1.00 93.50 79 HIS A O 1
ATOM 603 N N . THR A 1 80 ? -10.849 4.033 17.909 1.00 94.44 80 THR A N 1
ATOM 604 C CA . THR A 1 80 ? -11.368 4.161 19.271 1.00 94.44 80 THR A CA 1
ATOM 605 C C . THR A 1 80 ? -12.141 5.461 19.415 1.00 94.44 80 THR A C 1
ATOM 607 O O . THR A 1 80 ? -11.568 6.534 19.235 1.00 94.44 80 THR A O 1
ATOM 610 N N . PHE A 1 81 ? -13.417 5.364 19.772 1.00 94.94 81 PHE A N 1
ATOM 611 C CA . PHE A 1 81 ? -14.285 6.503 20.051 1.00 94.94 81 PHE A CA 1
ATOM 612 C C . PHE A 1 81 ? -14.645 6.494 21.532 1.00 94.94 81 PHE A C 1
ATOM 614 O O . PHE A 1 81 ? -15.129 5.482 22.038 1.00 94.94 81 PHE A O 1
ATOM 621 N N . SER A 1 82 ? -14.412 7.605 22.223 1.00 94.31 82 SER A N 1
ATOM 622 C CA . SER A 1 82 ? -14.837 7.796 23.608 1.00 94.31 82 SER A CA 1
ATOM 623 C C . SER A 1 82 ? -15.967 8.818 23.673 1.00 94.31 82 SER A C 1
ATOM 625 O O . SER A 1 82 ? -15.936 9.846 22.995 1.00 94.31 82 SER A O 1
ATOM 627 N N . SER A 1 83 ? -16.996 8.523 24.462 1.00 93.88 83 SER A N 1
ATOM 628 C CA . SER A 1 83 ? -18.128 9.423 24.672 1.00 93.88 83 SER A CA 1
ATOM 629 C C . SER A 1 83 ? -18.678 9.268 26.082 1.00 93.88 83 SER A C 1
ATOM 631 O O . SER A 1 83 ? -18.707 8.171 26.639 1.00 93.88 83 SER A O 1
ATOM 633 N N . ILE A 1 84 ? -19.127 10.379 26.659 1.00 94.50 84 ILE A N 1
ATOM 634 C CA . ILE A 1 84 ? -19.783 10.392 27.962 1.00 94.50 84 ILE A CA 1
ATOM 635 C C . ILE A 1 84 ? -21.285 10.236 27.715 1.00 94.50 84 ILE A C 1
ATOM 637 O O . ILE A 1 84 ? -21.892 11.069 27.045 1.00 94.50 84 ILE A O 1
ATOM 641 N N . SER A 1 85 ? -21.880 9.170 28.247 1.00 93.06 85 SER A N 1
ATOM 642 C CA . SER A 1 85 ? -23.297 8.844 28.073 1.00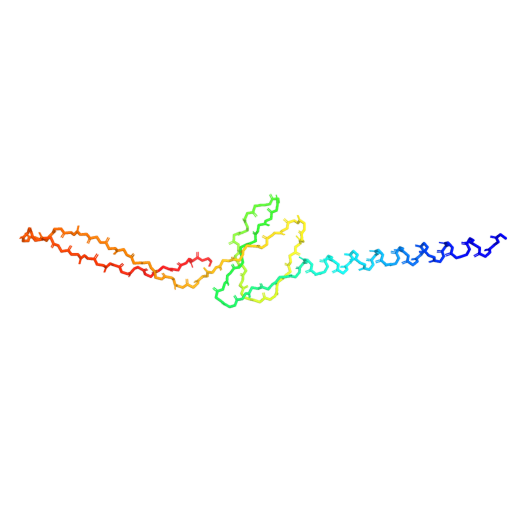 93.06 85 SER A CA 1
ATOM 643 C C . SER A 1 85 ? -24.019 8.777 29.418 1.00 93.06 85 SER A C 1
ATOM 645 O O . SER A 1 85 ? -23.435 8.381 30.427 1.00 93.06 85 SER A O 1
ATOM 647 N N . GLY A 1 86 ? -25.292 9.176 29.435 1.00 94.19 86 GLY A N 1
ATOM 648 C CA . GLY A 1 86 ? -26.166 9.041 30.598 1.00 94.19 86 GLY A CA 1
ATOM 649 C C . GLY A 1 86 ? -26.788 7.647 30.654 1.00 94.19 86 GLY A C 1
ATOM 650 O O . GLY A 1 86 ? -27.356 7.171 29.673 1.00 94.19 86 GLY A O 1
ATOM 651 N N . THR A 1 87 ? -26.689 6.986 31.802 1.00 93.94 87 THR A N 1
ATOM 652 C CA . THR A 1 87 ? -27.323 5.684 32.054 1.00 93.94 87 THR A CA 1
ATOM 653 C C . THR A 1 87 ? -28.813 5.832 32.373 1.00 93.94 87 THR A C 1
ATOM 655 O O . THR A 1 87 ? -29.305 6.929 32.641 1.00 93.94 87 THR A O 1
ATOM 658 N N . LYS A 1 88 ? -29.541 4.706 32.400 1.00 93.12 88 LYS A N 1
ATOM 659 C CA . LYS A 1 88 ? -30.948 4.654 32.839 1.00 93.12 88 LYS A CA 1
ATOM 660 C C . LYS A 1 88 ? -31.146 5.225 34.251 1.00 93.12 88 LYS A C 1
ATOM 662 O O . LYS A 1 88 ? -32.204 5.776 34.537 1.00 93.12 88 LYS A O 1
ATOM 667 N N . ASP A 1 89 ? -30.106 5.156 35.078 1.00 95.00 89 ASP A N 1
ATOM 668 C CA . ASP A 1 89 ? -30.087 5.652 36.455 1.00 95.00 89 ASP A CA 1
ATOM 669 C C . ASP A 1 89 ? -29.596 7.107 36.554 1.00 95.00 89 ASP A C 1
ATOM 671 O O . ASP A 1 89 ? -29.225 7.570 37.630 1.00 95.00 89 ASP A O 1
ATOM 675 N N . LEU A 1 90 ? -29.568 7.830 35.427 1.00 92.38 90 LEU A N 1
ATOM 676 C CA . LEU A 1 90 ? -29.130 9.226 35.316 1.00 92.38 90 LEU A CA 1
ATOM 677 C C . LEU A 1 90 ? -27.668 9.467 35.727 1.00 92.38 90 LEU A C 1
ATOM 679 O O . LEU A 1 90 ? -27.259 10.605 35.951 1.00 92.38 90 LEU A O 1
ATOM 683 N N . GLN A 1 91 ? -26.851 8.415 35.787 1.00 95.12 91 GLN A N 1
ATOM 684 C CA . GLN A 1 91 ? -25.417 8.541 36.039 1.00 95.12 91 GLN A CA 1
ATOM 685 C C . GLN A 1 91 ? -24.665 8.759 34.731 1.00 95.12 91 GLN A C 1
ATOM 687 O O . GLN A 1 91 ? -24.915 8.059 33.747 1.00 95.12 91 GLN A O 1
ATOM 692 N N . MET A 1 92 ? -23.714 9.689 34.742 1.00 95.94 92 MET A N 1
ATOM 693 C CA . MET A 1 92 ? -22.819 9.936 33.615 1.00 95.94 92 MET A CA 1
ATOM 694 C C . MET A 1 92 ? -21.666 8.933 33.637 1.00 95.94 92 MET A C 1
ATOM 696 O O . MET A 1 92 ? -20.905 8.883 34.602 1.00 95.94 92 MET A O 1
ATOM 700 N N . VAL A 1 93 ? -21.520 8.155 32.566 1.00 94.75 93 VAL A N 1
ATOM 701 C CA . VAL A 1 93 ? -20.456 7.155 32.408 1.00 94.75 93 VAL A CA 1
ATOM 702 C C . VAL A 1 93 ? -19.642 7.427 31.149 1.00 94.75 93 VAL A C 1
ATOM 704 O O . VAL A 1 93 ? -20.174 7.878 30.137 1.00 94.75 93 VAL A O 1
ATOM 707 N N . ASN A 1 94 ? -18.339 7.148 31.199 1.00 94.62 94 ASN A N 1
ATOM 708 C CA . ASN A 1 94 ? -17.469 7.221 30.029 1.00 94.62 94 ASN A CA 1
ATOM 709 C C . ASN A 1 94 ? -17.451 5.862 29.320 1.00 94.62 94 ASN A C 1
ATOM 711 O O . ASN A 1 94 ? -17.063 4.856 29.915 1.00 94.62 94 ASN A O 1
ATOM 715 N N . LEU A 1 95 ? -17.876 5.835 28.062 1.00 93.69 95 LEU A N 1
ATOM 716 C CA . LEU A 1 95 ? -17.881 4.647 27.219 1.00 93.69 95 LEU A CA 1
ATOM 717 C C . LEU A 1 95 ? -16.788 4.775 26.161 1.00 93.69 95 LEU A C 1
ATOM 719 O O . LEU A 1 95 ? -16.724 5.777 25.450 1.00 93.69 95 LEU A O 1
ATOM 723 N N . THR A 1 96 ? -15.980 3.725 26.012 1.00 94.38 96 THR A N 1
ATOM 724 C CA . THR A 1 96 ? -14.976 3.620 24.947 1.00 94.38 96 THR A CA 1
ATOM 725 C C . THR A 1 96 ? -15.344 2.471 24.022 1.00 94.38 96 THR A C 1
ATOM 727 O O . THR A 1 96 ? -15.363 1.311 24.431 1.00 94.38 96 THR A O 1
ATOM 730 N N . LEU A 1 97 ? -15.610 2.789 22.760 1.00 94.75 97 LEU A N 1
ATOM 731 C CA . LEU A 1 97 ? -15.892 1.821 21.707 1.00 94.75 97 LEU A CA 1
ATOM 732 C C . LEU A 1 97 ? -14.651 1.652 20.836 1.00 94.75 97 LEU A C 1
ATOM 734 O O . LEU A 1 97 ? -14.096 2.638 20.353 1.00 94.75 97 LEU A O 1
ATOM 738 N N . ARG A 1 98 ? -14.229 0.406 20.600 1.00 96.25 98 ARG A N 1
ATOM 739 C CA . ARG A 1 98 ? -13.194 0.084 19.610 1.00 96.25 98 ARG A CA 1
ATOM 740 C C . ARG A 1 98 ? -13.842 -0.568 18.399 1.00 96.25 98 ARG A C 1
ATOM 742 O O . ARG A 1 98 ? -14.233 -1.730 18.455 1.00 96.25 98 ARG A O 1
ATOM 749 N N . VAL A 1 99 ? -13.920 0.181 17.309 1.00 95.69 99 VAL A N 1
ATOM 750 C CA . VAL A 1 99 ? -14.415 -0.296 16.020 1.00 95.69 99 VAL A CA 1
ATOM 751 C C . VAL A 1 99 ? -13.221 -0.768 15.204 1.00 95.69 99 VAL A C 1
ATOM 753 O O . VAL A 1 99 ? -12.289 -0.008 14.965 1.00 95.69 99 VAL A O 1
ATOM 756 N N . LEU A 1 100 ? -13.223 -2.035 14.802 1.00 95.31 100 LEU A N 1
ATOM 757 C CA . LEU A 1 100 ? -12.255 -2.557 13.845 1.00 95.31 100 LEU A CA 1
ATOM 758 C C . LEU A 1 100 ? -12.858 -2.424 12.448 1.00 95.31 100 LEU A C 1
ATOM 760 O O . LEU A 1 100 ? -13.897 -3.020 12.178 1.00 95.31 100 LEU A O 1
ATOM 764 N N . SER A 1 101 ? -12.219 -1.654 11.572 1.00 91.94 101 SER A N 1
ATOM 765 C CA . SER A 1 101 ? -12.656 -1.494 10.184 1.00 91.94 101 SER A CA 1
ATOM 766 C C . SER A 1 101 ? -11.559 -1.916 9.221 1.00 91.94 101 SER A C 1
ATOM 768 O O . SER A 1 101 ? -10.386 -1.605 9.431 1.00 91.94 101 SER A O 1
ATOM 770 N N . ARG A 1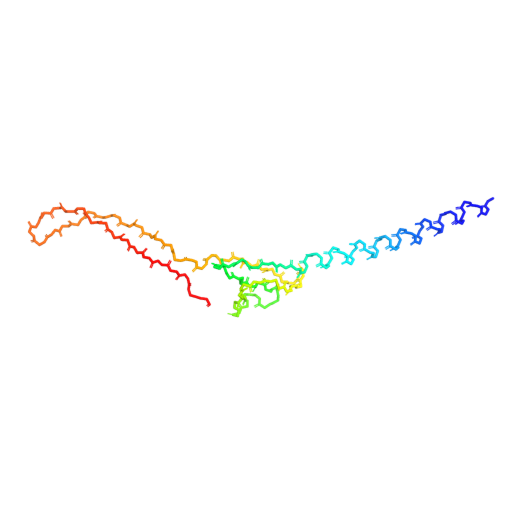 102 ? -11.951 -2.588 8.140 1.00 90.94 102 ARG A N 1
ATOM 771 C CA . ARG A 1 102 ? -11.102 -2.834 6.975 1.00 90.94 102 ARG A CA 1
ATOM 772 C C . ARG A 1 102 ? -11.872 -2.420 5.717 1.00 90.94 102 ARG A C 1
ATOM 774 O O . ARG A 1 102 ? -13.081 -2.652 5.682 1.00 90.94 102 ARG A O 1
ATOM 781 N N . PRO A 1 103 ? -11.221 -1.831 4.708 1.00 87.62 103 PRO A N 1
ATOM 782 C CA . PRO A 1 103 ? -11.857 -1.609 3.418 1.00 87.62 103 PRO A CA 1
ATOM 783 C C . PRO A 1 103 ? -12.072 -2.949 2.695 1.00 87.62 103 PRO A C 1
ATOM 785 O O . PRO A 1 103 ? -11.229 -3.850 2.756 1.00 87.62 103 PRO A O 1
ATOM 788 N N . GLU A 1 104 ? -13.220 -3.082 2.035 1.00 79.44 104 GLU A N 1
ATOM 789 C CA . GLU A 1 104 ? -13.533 -4.192 1.135 1.00 79.44 104 GLU A CA 1
ATOM 790 C C . GLU A 1 104 ? -13.410 -3.688 -0.306 1.00 79.44 104 GLU A C 1
ATOM 792 O O . GLU A 1 104 ? -13.978 -2.654 -0.654 1.00 79.44 104 GLU A O 1
ATOM 797 N N . VAL A 1 105 ? -12.580 -4.378 -1.087 1.00 69.25 105 VAL A N 1
ATOM 798 C CA . VAL A 1 105 ? -12.097 -4.008 -2.427 1.00 69.25 105 VAL A CA 1
ATOM 799 C C . VAL A 1 105 ? -12.054 -5.224 -3.331 1.00 69.25 105 VAL A C 1
ATOM 801 O O . VAL A 1 105 ? -11.957 -6.357 -2.798 1.00 69.25 105 VAL A O 1
#

Solvent-accessible surface area (backbone atoms only — not comparable to full-atom values): 6188 Å² total; per-residue (Å²): 120,71,68,60,56,52,52,52,50,51,49,51,52,48,49,51,51,50,49,52,51,50,52,52,52,50,55,59,57,59,16,53,49,72,33,55,86,62,32,35,29,40,38,34,32,79,86,78,39,73,50,89,69,64,41,62,61,46,78,46,80,50,51,64,92,51,37,46,80,43,80,40,78,45,55,74,43,80,46,76,50,76,49,80,44,72,45,99,84,71,45,80,42,82,45,76,48,76,47,76,47,54,72,87,127

InterPro domains:
  IPR000163 Prohibitin [PR00679] (75-91)
  IPR000163 Prohibitin [PR00679] (93-105)
  IPR000163 Prohibitin [PTHR23222] (16-104)
  IPR001107 Band 7 domain [PF01145] (34-100)

Organism: Bra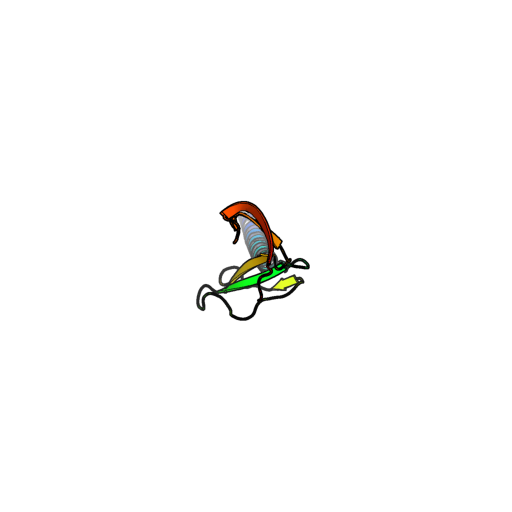ssica cretica (NCBI:txid69181)